Protein AF-F0GJ37-F1 (afdb_monomer_lite)

Sequence (52 aa):
MRHVEWFHDHVRIERMLFDGAPFLHDGALEIDAARAGLGLEFRAADAADYAI

Foldseek 3Di:
DDDDDDDPVCLVVQVQFWDQRWDDDVNDTDHDPVAPDRRIDTPCVSCVVVDD

Secondary structure (DSSP, 8-state):
-------HHHHHHHHHHEET---EETTEE---TTS-TT--EE-HHHHGGG--

Radius of gyration: 12.59 Å; chains: 1; bounding box: 30×18×33 Å

pLDDT: mean 92.67, std 5.59, range [64.44, 97.81]

Structure (mmCIF, N/CA/C/O backbone):
data_AF-F0GJ37-F1
#
_entry.id   AF-F0GJ37-F1
#
loop_
_atom_site.group_PDB
_atom_site.id
_atom_site.type_symbol
_atom_site.label_atom_id
_atom_site.label_alt_id
_atom_site.label_comp_id
_atom_site.label_asym_id
_atom_site.label_entity_id
_atom_site.label_seq_id
_atom_site.pdbx_PDB_ins_code
_atom_site.Cartn_x
_atom_site.Cartn_y
_atom_site.Cartn_z
_atom_site.occupancy
_atom_site.B_iso_or_equiv
_atom_site.auth_seq_id
_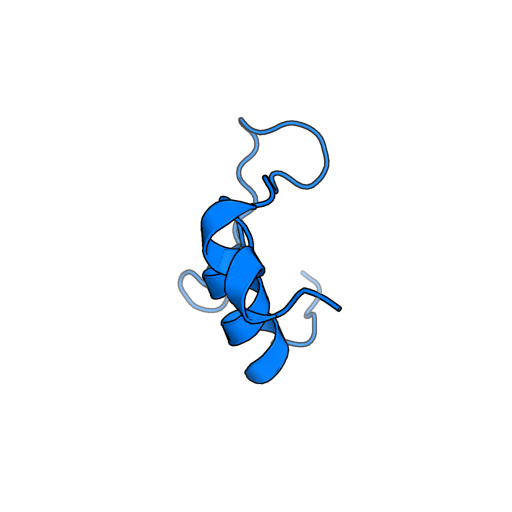atom_site.auth_comp_id
_atom_site.auth_asym_id
_atom_site.auth_atom_id
_atom_site.pdbx_PDB_model_num
ATOM 1 N N . MET A 1 1 ? 17.227 5.379 -14.947 1.00 64.44 1 MET A N 1
ATOM 2 C CA . MET A 1 1 ? 16.738 4.311 -14.052 1.00 64.44 1 MET A CA 1
ATOM 3 C C . MET A 1 1 ? 17.181 4.654 -12.640 1.00 64.44 1 MET A C 1
ATOM 5 O O . MET A 1 1 ? 18.327 5.056 -12.475 1.00 64.44 1 MET A O 1
ATOM 9 N N . ARG A 1 2 ? 16.276 4.619 -11.662 1.00 80.19 2 ARG A N 1
ATOM 10 C CA . ARG A 1 2 ? 16.590 4.854 -10.246 1.00 80.19 2 ARG A CA 1
ATOM 11 C C . ARG A 1 2 ? 16.067 3.658 -9.461 1.00 80.19 2 ARG A C 1
ATOM 13 O O . ARG A 1 2 ? 15.009 3.142 -9.804 1.00 80.19 2 ARG A O 1
ATOM 20 N N . HIS A 1 3 ? 16.820 3.224 -8.460 1.00 85.12 3 HIS A N 1
ATOM 21 C CA . HIS A 1 3 ? 16.388 2.172 -7.549 1.00 85.12 3 HIS A CA 1
ATOM 22 C C . HIS A 1 3 ? 15.642 2.803 -6.375 1.00 85.12 3 HIS A C 1
ATOM 24 O O . HIS A 1 3 ? 15.950 3.927 -5.973 1.00 85.12 3 HIS A O 1
ATOM 30 N N . VAL A 1 4 ? 14.672 2.071 -5.846 1.00 88.38 4 VAL A N 1
ATOM 31 C CA . VAL A 1 4 ? 13.954 2.392 -4.614 1.00 88.38 4 VAL A CA 1
ATOM 32 C C . VAL A 1 4 ? 14.045 1.179 -3.700 1.00 88.38 4 VAL A C 1
ATOM 34 O O . VAL A 1 4 ? 14.240 0.057 -4.170 1.00 88.38 4 VAL A O 1
ATOM 37 N N . GLU A 1 5 ? 13.971 1.410 -2.397 1.00 91.50 5 GLU A N 1
ATOM 38 C CA . GLU A 1 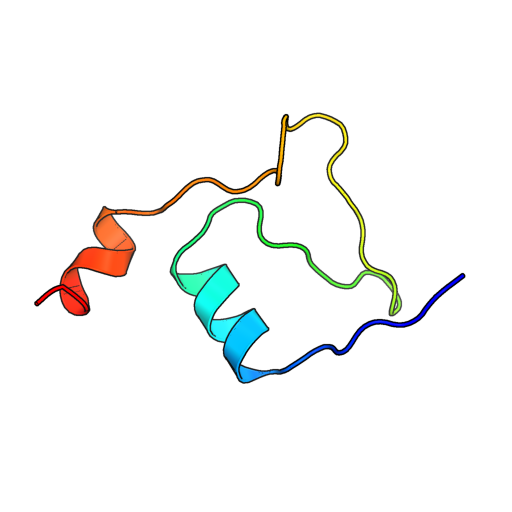5 ? 13.940 0.328 -1.426 1.00 91.50 5 GLU A CA 1
ATOM 39 C C . GLU A 1 5 ? 12.710 -0.562 -1.649 1.00 91.50 5 GLU A C 1
ATOM 41 O O . GLU A 1 5 ? 11.596 -0.075 -1.831 1.00 91.50 5 GLU A O 1
ATOM 46 N N . TRP A 1 6 ? 12.929 -1.875 -1.628 1.00 91.75 6 TRP A N 1
ATOM 47 C CA . TRP A 1 6 ? 11.875 -2.883 -1.674 1.00 91.75 6 TRP A CA 1
ATOM 48 C C . TRP A 1 6 ? 11.821 -3.593 -0.322 1.00 91.75 6 TRP A C 1
ATOM 50 O O . TRP A 1 6 ? 12.435 -4.644 -0.122 1.00 91.75 6 TRP A O 1
ATOM 60 N N . PHE A 1 7 ? 11.145 -2.964 0.641 1.00 94.94 7 PHE A N 1
ATOM 61 C CA . PHE A 1 7 ? 11.096 -3.443 2.019 1.00 94.94 7 PHE A CA 1
ATOM 62 C C . PHE A 1 7 ? 10.028 -4.528 2.185 1.00 94.94 7 PHE A C 1
ATOM 64 O O . PHE A 1 7 ? 8.848 -4.299 1.917 1.00 94.94 7 PHE A O 1
ATOM 71 N N . HIS A 1 8 ? 10.445 -5.715 2.634 1.00 94.31 8 HIS A N 1
ATOM 72 C CA . HIS A 1 8 ? 9.584 -6.900 2.698 1.00 94.31 8 HIS A CA 1
ATOM 73 C C . HIS A 1 8 ? 8.280 -6.652 3.467 1.00 94.31 8 HIS A C 1
ATOM 75 O O . HIS A 1 8 ? 7.206 -7.031 2.995 1.00 94.31 8 HIS A O 1
ATOM 81 N N . ASP A 1 9 ? 8.360 -5.981 4.616 1.00 96.69 9 ASP A N 1
ATOM 82 C CA . ASP A 1 9 ? 7.193 -5.790 5.476 1.00 96.69 9 ASP A CA 1
ATOM 83 C C . ASP A 1 9 ? 6.182 -4.834 4.844 1.00 96.69 9 ASP A C 1
ATOM 85 O O . ASP A 1 9 ? 4.980 -5.084 4.911 1.00 96.69 9 ASP A O 1
ATOM 89 N N . HIS A 1 10 ? 6.657 -3.784 4.168 1.00 95.69 10 HIS A N 1
ATOM 90 C CA . HIS A 1 10 ? 5.784 -2.856 3.452 1.00 95.69 10 HIS A CA 1
ATOM 91 C C . HIS A 1 10 ? 5.086 -3.562 2.298 1.00 95.69 10 HIS A C 1
ATOM 93 O O . HIS A 1 10 ? 3.867 -3.518 2.217 1.00 95.69 10 HIS A O 1
ATOM 99 N N . VAL A 1 11 ? 5.825 -4.318 1.484 1.00 94.31 11 VAL A N 1
ATOM 100 C CA . VAL A 1 11 ? 5.245 -5.092 0.376 1.00 94.31 11 VAL A CA 1
ATOM 101 C C . VAL A 1 11 ? 4.180 -6.064 0.884 1.00 94.31 11 VAL A C 1
ATOM 103 O O . VAL A 1 11 ? 3.137 -6.239 0.253 1.00 94.31 11 VAL A O 1
ATOM 106 N N . ARG A 1 12 ? 4.419 -6.704 2.034 1.00 95.56 12 ARG A N 1
ATOM 107 C CA . ARG A 1 12 ? 3.441 -7.586 2.673 1.00 95.56 12 ARG A CA 1
ATOM 108 C C . ARG A 1 12 ? 2.192 -6.815 3.107 1.00 95.56 12 ARG A C 1
ATOM 110 O O . ARG A 1 12 ? 1.091 -7.247 2.781 1.00 95.56 12 ARG A O 1
ATOM 117 N N . ILE A 1 13 ? 2.351 -5.701 3.821 1.00 97.12 13 ILE A N 1
ATOM 118 C CA . ILE A 1 13 ? 1.237 -4.886 4.331 1.00 97.12 13 ILE A CA 1
ATOM 119 C C . ILE A 1 13 ? 0.434 -4.264 3.182 1.00 97.12 13 ILE A C 1
ATOM 121 O O . ILE A 1 13 ? -0.791 -4.342 3.176 1.00 97.12 13 ILE A O 1
ATOM 125 N N . GLU A 1 14 ? 1.106 -3.698 2.183 1.00 95.69 14 GLU A N 1
ATOM 126 C CA . GLU A 1 14 ? 0.478 -3.062 1.024 1.00 95.69 14 GLU A CA 1
ATOM 127 C C . GLU A 1 14 ? -0.379 -4.060 0.244 1.00 95.69 14 GLU A C 1
ATOM 129 O O . GLU A 1 14 ? -1.529 -3.766 -0.066 1.00 95.69 14 GLU A O 1
ATOM 134 N N . ARG A 1 15 ? 0.122 -5.283 0.023 1.00 94.94 15 ARG A N 1
ATOM 135 C CA . ARG A 1 15 ? -0.648 -6.365 -0.616 1.00 94.94 15 ARG A CA 1
ATOM 136 C C . ARG A 1 15 ? -1.829 -6.860 0.215 1.00 94.94 15 ARG A C 1
ATOM 138 O O . ARG A 1 15 ? -2.792 -7.373 -0.350 1.00 94.94 15 ARG A O 1
ATOM 145 N N . MET A 1 16 ? -1.736 -6.775 1.540 1.00 96.50 16 MET A N 1
ATOM 146 C CA . MET A 1 16 ? -2.827 -7.167 2.432 1.00 96.50 16 MET A CA 1
ATOM 147 C C . MET A 1 16 ? -3.956 -6.134 2.424 1.00 96.50 16 MET A C 1
ATOM 149 O O . MET A 1 16 ? -5.121 -6.518 2.420 1.00 96.50 16 MET A O 1
ATOM 153 N N . LEU A 1 17 ? -3.619 -4.842 2.425 1.00 97.81 17 LEU A N 1
ATOM 154 C CA . LEU A 1 17 ? -4.573 -3.772 2.741 1.00 97.81 17 LEU A CA 1
ATOM 155 C C . LEU A 1 17 ? -5.001 -2.926 1.538 1.00 97.81 17 LEU A C 1
ATOM 157 O O . LEU A 1 17 ? -5.986 -2.192 1.639 1.00 97.81 17 LEU A O 1
ATOM 161 N N . PHE A 1 18 ? -4.298 -3.018 0.410 1.00 96.88 18 PHE A N 1
ATOM 162 C CA . PHE A 1 18 ? -4.601 -2.239 -0.784 1.00 96.88 18 PHE A CA 1
ATOM 163 C C . PHE A 1 18 ? -4.737 -3.122 -2.019 1.00 96.88 18 PHE A C 1
ATOM 165 O O . PHE A 1 18 ? -3.967 -4.054 -2.247 1.00 96.88 18 PHE A O 1
ATOM 172 N N . ASP A 1 19 ? -5.723 -2.793 -2.842 1.00 96.06 19 ASP A N 1
ATOM 173 C CA . ASP A 1 19 ? -5.738 -3.189 -4.239 1.00 96.06 19 ASP A CA 1
ATOM 174 C C . ASP A 1 19 ? -4.878 -2.213 -5.057 1.00 96.06 19 ASP A C 1
ATOM 176 O O . ASP A 1 19 ? -4.842 -1.017 -4.768 1.00 96.06 19 ASP A O 1
ATOM 180 N N . GLY A 1 20 ? -4.174 -2.731 -6.066 1.00 93.44 20 GLY A N 1
ATOM 181 C CA . GLY A 1 20 ? -3.283 -1.945 -6.927 1.00 93.44 20 GLY A CA 1
ATOM 182 C C . GLY A 1 20 ? -1.858 -1.735 -6.406 1.00 93.44 20 GLY A C 1
ATOM 183 O O . GLY A 1 20 ? -1.088 -1.013 -7.037 1.00 93.44 20 GLY A O 1
ATOM 184 N N . ALA A 1 21 ? -1.476 -2.372 -5.292 1.00 92.94 21 ALA A N 1
ATOM 185 C CA . ALA A 1 21 ? -0.088 -2.368 -4.829 1.00 92.94 21 ALA A CA 1
ATOM 186 C C . ALA A 1 21 ? 0.847 -2.951 -5.913 1.00 92.94 21 ALA A C 1
ATOM 188 O O . ALA A 1 21 ? 0.546 -4.013 -6.472 1.00 92.94 21 ALA A O 1
ATOM 189 N N . PRO A 1 22 ? 1.978 -2.290 -6.225 1.00 88.06 22 PRO A N 1
ATOM 190 C CA . PRO A 1 22 ? 2.830 -2.688 -7.334 1.00 88.06 22 PRO A CA 1
ATOM 191 C C . PRO A 1 22 ? 3.505 -4.036 -7.073 1.00 88.06 22 PRO A C 1
ATOM 193 O O . PRO A 1 22 ? 3.727 -4.471 -5.938 1.00 88.06 22 PRO A O 1
ATOM 196 N N . PHE A 1 23 ? 3.881 -4.700 -8.157 1.00 87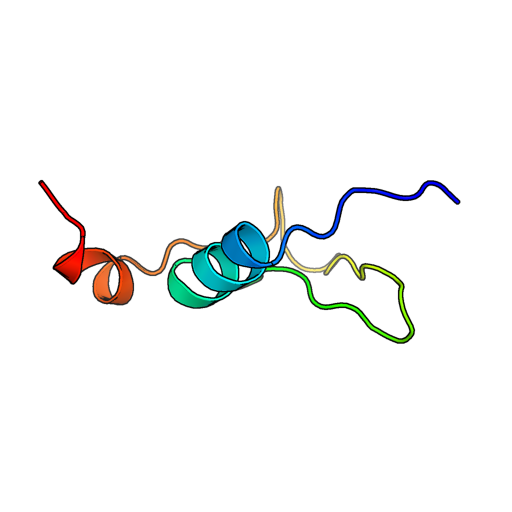.12 23 PHE A N 1
ATOM 197 C CA . PHE A 1 23 ? 4.652 -5.928 -8.118 1.00 87.12 23 PHE A CA 1
ATOM 198 C C . PHE A 1 23 ? 5.903 -5.788 -8.968 1.00 87.12 23 PHE A C 1
ATOM 200 O O . PHE A 1 23 ? 5.950 -5.020 -9.927 1.00 87.12 23 PHE A O 1
ATOM 207 N N . LEU A 1 24 ? 6.950 -6.501 -8.556 1.00 90.00 24 LEU A N 1
ATOM 208 C CA . LEU A 1 24 ? 8.178 -6.545 -9.325 1.00 90.00 24 LEU A CA 1
ATOM 209 C C . LEU A 1 24 ? 8.007 -7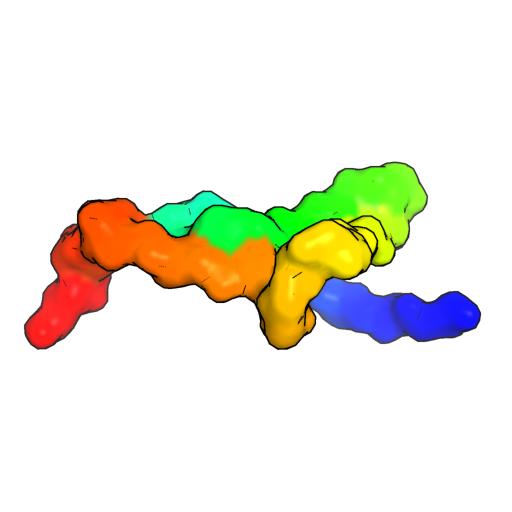.508 -10.492 1.00 90.00 24 LEU A C 1
ATOM 211 O O . LEU A 1 24 ? 7.713 -8.687 -10.286 1.00 90.00 24 LEU A O 1
ATOM 215 N N . HIS A 1 25 ? 8.280 -7.006 -11.686 1.00 89.56 25 HIS A N 1
ATOM 216 C CA . HIS A 1 25 ? 8.485 -7.795 -12.889 1.00 89.56 25 HIS A CA 1
ATOM 217 C C . HIS A 1 25 ? 9.951 -7.702 -13.263 1.00 89.56 25 HIS A C 1
ATOM 219 O O . HIS A 1 25 ? 10.460 -6.605 -13.486 1.00 89.56 25 HIS A O 1
ATOM 225 N N . ASP A 1 26 ? 10.655 -8.833 -13.252 1.00 92.06 26 ASP A N 1
ATOM 226 C CA . ASP A 1 26 ? 12.081 -8.896 -13.592 1.00 92.06 26 ASP A CA 1
ATOM 227 C C . ASP A 1 26 ? 12.948 -7.851 -12.852 1.00 92.06 26 ASP A C 1
ATOM 229 O O . ASP A 1 26 ? 13.905 -7.293 -13.385 1.00 92.06 26 ASP A O 1
ATOM 233 N N . GLY A 1 27 ? 12.604 -7.572 -11.588 1.00 91.44 27 GLY A N 1
ATOM 234 C CA . GLY A 1 27 ? 13.313 -6.608 -10.738 1.00 91.44 27 GLY A CA 1
ATOM 235 C C . GLY A 1 27 ? 12.950 -5.136 -10.971 1.00 91.44 27 GLY A C 1
ATOM 236 O O . GLY A 1 27 ? 13.575 -4.261 -10.370 1.00 91.44 27 GLY A O 1
ATOM 237 N N . ALA A 1 28 ? 11.945 -4.849 -11.798 1.00 91.38 28 ALA A N 1
ATOM 238 C CA . ALA A 1 28 ? 11.423 -3.511 -12.044 1.00 91.38 28 ALA A CA 1
ATOM 239 C C . ALA A 1 28 ? 10.006 -3.342 -11.480 1.00 91.38 28 ALA A C 1
ATOM 241 O O . ALA A 1 28 ? 9.188 -4.258 -11.524 1.00 91.38 28 ALA A O 1
ATOM 242 N N . LEU A 1 29 ? 9.720 -2.147 -10.958 1.00 89.44 29 LEU A N 1
ATOM 243 C CA . LEU A 1 29 ? 8.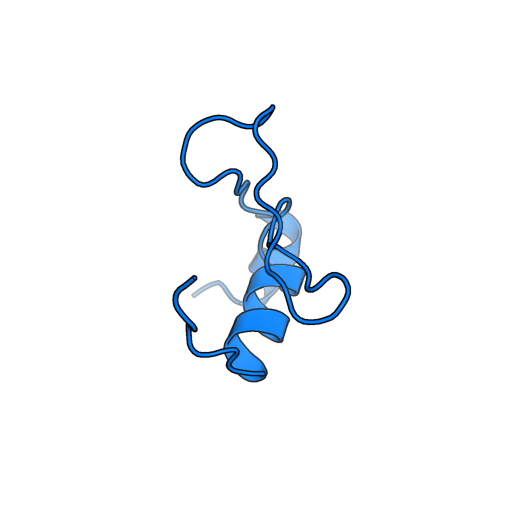364 -1.739 -10.600 1.00 89.44 29 LEU A CA 1
ATOM 244 C C . LEU A 1 29 ? 7.619 -1.305 -11.855 1.00 89.44 29 LEU A C 1
ATOM 246 O O . LEU A 1 29 ? 8.071 -0.391 -12.550 1.00 89.44 29 LEU A O 1
ATOM 250 N N . GLU A 1 30 ? 6.465 -1.913 -12.098 1.00 86.81 30 GLU A N 1
ATOM 251 C CA . GLU A 1 30 ? 5.527 -1.451 -13.116 1.00 86.81 30 GLU A CA 1
ATOM 252 C C . GLU A 1 30 ? 4.449 -0.566 -12.484 1.00 86.81 30 GLU A C 1
ATOM 254 O O . GLU A 1 30 ? 3.944 -0.847 -11.396 1.00 86.81 30 GLU A O 1
ATOM 259 N N . ILE A 1 31 ? 4.119 0.531 -13.167 1.00 84.50 31 ILE A N 1
ATOM 260 C CA . ILE A 1 31 ? 3.037 1.438 -12.783 1.00 84.50 31 ILE A CA 1
ATOM 261 C C . ILE A 1 31 ? 1.864 1.187 -13.721 1.00 84.50 31 ILE A C 1
ATOM 263 O O . ILE A 1 31 ? 2.015 1.294 -14.940 1.00 84.50 31 ILE A O 1
ATOM 267 N N . ASP A 1 32 ? 0.692 0.907 -13.157 1.00 88.69 32 ASP A N 1
ATOM 268 C CA . ASP A 1 32 ? -0.540 0.810 -13.932 1.00 88.69 32 ASP A CA 1
ATOM 269 C C . ASP A 1 32 ? -1.024 2.210 -14.341 1.00 88.69 32 ASP A C 1
ATOM 271 O O . ASP A 1 32 ? -1.651 2.936 -13.568 1.00 88.69 32 ASP A O 1
ATOM 275 N N . ALA A 1 33 ? -0.730 2.586 -15.587 1.00 90.50 33 ALA A N 1
ATOM 276 C CA . ALA A 1 33 ? -1.101 3.880 -16.151 1.00 90.50 33 ALA A CA 1
ATOM 277 C C . ALA A 1 33 ? -2.616 4.052 -16.381 1.00 90.50 33 ALA A C 1
ATOM 279 O O . ALA A 1 33 ? -3.054 5.164 -16.683 1.00 90.50 33 ALA A O 1
ATOM 280 N N . ALA A 1 34 ? -3.421 2.989 -16.260 1.00 93.88 34 ALA A N 1
ATOM 281 C CA . ALA A 1 34 ? -4.874 3.083 -16.370 1.00 93.88 34 ALA A CA 1
ATOM 282 C C . ALA A 1 34 ? -5.533 3.572 -15.070 1.00 93.88 34 ALA A C 1
ATOM 284 O O . ALA A 1 34 ? -6.674 4.041 -15.100 1.00 93.88 34 ALA A O 1
ATOM 285 N N . ARG A 1 35 ? -4.833 3.494 -13.931 1.00 94.31 35 ARG A N 1
ATOM 286 C CA . ARG A 1 35 ? -5.356 3.924 -12.630 1.00 94.31 35 ARG A CA 1
ATOM 287 C C . ARG A 1 35 ? -4.879 5.332 -12.298 1.00 94.31 35 ARG A C 1
ATOM 289 O O . ARG A 1 35 ? -3.702 5.661 -12.396 1.00 94.31 35 ARG A O 1
ATOM 296 N N . ALA A 1 36 ? -5.812 6.181 -11.880 1.00 94.38 36 ALA A N 1
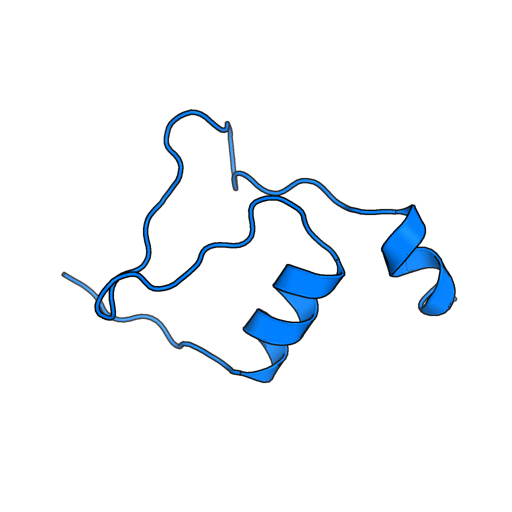ATOM 297 C CA . ALA A 1 36 ? -5.496 7.551 -11.498 1.00 94.38 36 ALA A CA 1
ATOM 298 C C . ALA A 1 36 ? -4.763 7.621 -10.143 1.00 94.38 36 ALA A C 1
ATOM 300 O O . ALA A 1 36 ? -4.948 6.780 -9.260 1.00 94.38 36 ALA A O 1
ATOM 301 N N . GLY A 1 37 ? -3.982 8.686 -9.948 1.00 93.94 37 GLY A N 1
ATOM 302 C CA . GLY A 1 37 ? -3.314 8.967 -8.677 1.00 93.94 37 GLY A CA 1
ATOM 303 C C . GLY A 1 37 ? -2.246 7.930 -8.331 1.00 93.94 37 GLY A C 1
ATOM 304 O O . GLY A 1 37 ? -1.395 7.620 -9.157 1.00 93.94 37 GLY A O 1
ATOM 305 N N . LEU A 1 38 ? -2.285 7.415 -7.098 1.00 93.56 38 LEU A N 1
ATOM 306 C CA . LEU A 1 38 ? -1.361 6.370 -6.638 1.00 93.56 38 LEU A CA 1
ATOM 307 C C . LEU A 1 38 ? -1.705 4.979 -7.188 1.00 93.56 38 LEU A C 1
ATOM 309 O O . LEU A 1 38 ? -0.942 4.046 -6.974 1.00 93.56 38 LEU A O 1
ATOM 313 N N . GLY A 1 39 ? -2.861 4.822 -7.841 1.00 94.50 39 GLY A N 1
ATOM 314 C CA . GLY A 1 39 ? -3.341 3.520 -8.294 1.00 94.50 39 GLY A CA 1
ATOM 315 C C . GLY A 1 39 ? -3.743 2.569 -7.165 1.00 94.50 39 GLY A C 1
ATOM 316 O O . GLY A 1 39 ? -3.924 1.390 -7.429 1.00 94.50 39 GLY A O 1
ATOM 317 N N . LEU A 1 40 ? -3.906 3.068 -5.934 1.00 95.62 40 LEU A N 1
ATOM 318 C CA . LEU A 1 40 ? -4.251 2.268 -4.760 1.00 95.62 40 LEU A CA 1
ATOM 319 C C . LEU A 1 40 ? -5.712 2.457 -4.355 1.00 95.62 40 LEU A C 1
ATOM 321 O O . LEU A 1 40 ? -6.208 3.584 -4.303 1.00 95.62 40 LEU A O 1
ATOM 325 N N . GLU A 1 41 ? -6.364 1.361 -3.986 1.00 96.88 41 GLU A N 1
ATOM 326 C CA . GLU A 1 41 ? -7.689 1.359 -3.369 1.00 96.88 41 GLU A CA 1
ATOM 327 C C . GLU A 1 41 ? -7.649 0.609 -2.034 1.00 96.88 41 GLU A C 1
ATOM 329 O O . GLU A 1 41 ? -7.100 -0.486 -1.940 1.00 96.88 41 GLU A O 1
ATOM 334 N N . PHE A 1 42 ? -8.200 1.210 -0.978 1.00 97.62 42 PHE A N 1
ATOM 335 C CA . PHE A 1 42 ? -8.144 0.641 0.366 1.00 97.62 42 PHE A CA 1
ATOM 336 C C . PHE A 1 42 ? -9.181 -0.465 0.557 1.00 97.62 42 PHE A C 1
ATOM 338 O O . PHE A 1 42 ? -10.382 -0.261 0.367 1.00 97.62 42 PHE A O 1
ATOM 345 N N . ARG A 1 43 ? -8.724 -1.629 1.015 1.00 97.75 43 ARG A N 1
ATOM 346 C CA . ARG A 1 43 ? -9.562 -2.803 1.249 1.00 97.75 43 ARG A CA 1
ATOM 347 C C . ARG A 1 43 ? -10.077 -2.790 2.688 1.00 97.75 43 ARG A C 1
ATOM 349 O O . ARG A 1 43 ? -9.550 -3.465 3.566 1.00 97.75 43 ARG A O 1
ATOM 356 N N . ALA A 1 44 ? -11.124 -2.001 2.934 1.00 97.69 44 ALA A N 1
ATOM 357 C CA . ALA A 1 44 ? -11.643 -1.760 4.285 1.00 97.69 44 ALA A CA 1
ATOM 358 C C . ALA A 1 44 ? -12.037 -3.041 5.043 1.00 97.69 44 ALA A C 1
ATOM 360 O O . ALA A 1 44 ? -11.798 -3.136 6.243 1.00 97.69 44 ALA A O 1
ATOM 361 N N . ALA A 1 45 ? -12.606 -4.032 4.349 1.00 97.62 45 ALA A N 1
ATOM 362 C CA . ALA A 1 45 ? -12.955 -5.316 4.957 1.00 97.62 45 ALA A CA 1
ATOM 363 C C . ALA A 1 45 ? -11.714 -6.092 5.433 1.00 97.62 45 ALA A C 1
ATOM 365 O O . ALA A 1 45 ? -11.731 -6.652 6.522 1.00 97.62 45 ALA A O 1
ATOM 366 N N . ASP A 1 46 ? -10.630 -6.068 4.656 1.00 97.38 46 ASP A N 1
ATOM 367 C CA . ASP A 1 46 ? -9.381 -6.765 4.988 1.00 97.38 46 ASP A CA 1
ATOM 368 C C . ASP A 1 46 ? -8.591 -6.042 6.092 1.00 97.38 46 ASP A C 1
ATOM 370 O O . ASP A 1 46 ? -7.798 -6.649 6.809 1.00 97.38 46 ASP A O 1
ATOM 374 N N . ALA A 1 47 ? -8.825 -4.739 6.258 1.00 97.50 47 ALA A N 1
ATOM 375 C CA . ALA A 1 47 ? -8.233 -3.941 7.323 1.00 97.50 47 ALA A CA 1
ATOM 376 C C . ALA A 1 47 ? -9.010 -3.993 8.651 1.00 97.50 47 ALA A C 1
ATOM 378 O O . ALA A 1 47 ? -8.504 -3.504 9.662 1.00 97.50 47 ALA A O 1
ATOM 379 N N . ALA A 1 48 ? -10.225 -4.553 8.659 1.00 97.44 48 ALA A N 1
ATOM 380 C CA . ALA A 1 48 ? -11.130 -4.494 9.806 1.00 97.44 48 ALA A CA 1
ATOM 381 C C . ALA A 1 48 ? -10.523 -5.111 11.078 1.00 97.44 48 ALA A C 1
ATOM 383 O O . ALA A 1 48 ? -10.686 -4.554 12.162 1.00 97.44 48 ALA A O 1
ATOM 384 N N . ASP A 1 49 ? -9.751 -6.191 10.937 1.00 96.50 49 ASP A N 1
ATOM 385 C CA . ASP A 1 49 ? -9.093 -6.893 12.050 1.00 96.50 49 ASP A CA 1
ATOM 386 C C . ASP A 1 49 ? -7.976 -6.075 12.731 1.00 96.50 49 ASP A C 1
ATOM 388 O O . ASP A 1 49 ? -7.483 -6.458 13.792 1.00 96.50 49 ASP A O 1
ATOM 392 N N . TYR A 1 50 ? -7.568 -4.949 12.135 1.00 95.88 50 TYR A N 1
ATOM 393 C CA . TYR A 1 50 ? -6.500 -4.075 12.630 1.00 95.88 50 TYR A CA 1
ATOM 394 C C . TYR A 1 50 ? -7.009 -2.706 13.114 1.00 95.88 50 TYR A C 1
ATOM 396 O O . TYR A 1 50 ? -6.198 -1.844 13.461 1.00 95.88 50 TYR A O 1
ATOM 404 N N . ALA A 1 51 ? -8.326 -2.476 13.107 1.00 93.12 51 ALA A N 1
ATOM 405 C CA . ALA A 1 51 ? -8.923 -1.225 13.570 1.00 93.12 51 ALA A CA 1
ATOM 406 C C . ALA A 1 51 ? -8.817 -1.071 15.103 1.00 93.12 51 ALA A C 1
ATOM 408 O O . ALA A 1 51 ? -8.866 -2.060 15.836 1.00 93.12 51 ALA A O 1
ATOM 409 N N . ILE A 1 52 ? -8.675 0.175 15.577 1.00 89.50 52 ILE A N 1
ATOM 410 C CA . ILE A 1 52 ? -8.621 0.555 17.005 1.00 89.50 52 ILE A CA 1
ATOM 411 C C . ILE A 1 52 ? -9.956 1.167 17.423 1.00 89.50 52 ILE A C 1
ATOM 413 O O . ILE A 1 52 ? -10.471 2.005 16.646 1.00 89.50 52 ILE A O 1
#